Protein AF-A0A937CI42-F1 (afdb_monomer_lite)

Secondary structure (DSSP, 8-state):
--HHHHHHHHHHTTTTPPB-TT-EETTTEE-HHHHHHHHHHHTT---

Structure (mmCIF, N/CA/C/O backbone):
data_AF-A0A937CI42-F1
#
_entry.id   AF-A0A937CI42-F1
#
loop_
_atom_site.group_PDB
_atom_site.id
_atom_site.type_symbol
_atom_site.label_atom_id
_atom_site.label_alt_id
_atom_site.label_comp_id
_atom_site.label_asym_id
_atom_site.label_entity_id
_atom_site.label_seq_id
_atom_site.pdbx_PDB_ins_code
_atom_site.Cartn_x
_atom_site.Cartn_y
_atom_site.Cartn_z
_atom_site.occupancy
_atom_site.B_iso_or_equiv
_atom_site.auth_seq_id
_atom_site.auth_comp_id
_atom_site.auth_asym_id
_atom_site.auth_atom_id
_atom_site.pdbx_PDB_model_num
ATOM 1 N N . MET A 1 1 ? -12.965 5.242 15.983 1.00 54.12 1 MET A N 1
ATOM 2 C CA . MET A 1 1 ? -11.678 5.009 15.291 1.00 54.12 1 MET A CA 1
ATOM 3 C C . MET A 1 1 ? -11.171 6.350 14.783 1.00 54.12 1 MET A C 1
ATOM 5 O O . MET A 1 1 ? -11.885 6.989 14.016 1.00 54.12 1 MET A O 1
ATOM 9 N N . THR A 1 2 ? -10.024 6.826 15.261 1.00 66.94 2 THR A N 1
ATOM 10 C CA . THR A 1 2 ? -9.481 8.138 14.860 1.00 66.94 2 THR A CA 1
ATOM 11 C C . THR A 1 2 ? -8.959 8.098 13.417 1.00 66.94 2 THR A C 1
ATOM 13 O O . THR A 1 2 ? -8.636 7.024 12.906 1.00 66.94 2 THR A O 1
ATOM 16 N N . SER A 1 3 ? -8.878 9.255 12.745 1.00 78.44 3 SER A N 1
ATOM 17 C CA . SER A 1 3 ? -8.388 9.364 11.355 1.00 78.44 3 SER A CA 1
ATOM 18 C C . SER A 1 3 ? -7.020 8.684 11.161 1.00 78.44 3 SER A C 1
ATOM 20 O O . SER A 1 3 ? -6.838 7.876 10.251 1.00 78.44 3 SER A O 1
ATOM 22 N N . ASN A 1 4 ? -6.099 8.879 12.111 1.00 89.94 4 ASN A N 1
ATOM 23 C CA . ASN A 1 4 ? -4.752 8.298 12.072 1.00 89.94 4 ASN A CA 1
ATOM 24 C C . ASN A 1 4 ? -4.759 6.761 12.060 1.00 89.94 4 ASN A C 1
ATOM 26 O O . ASN A 1 4 ? -3.969 6.145 11.347 1.00 89.94 4 ASN A O 1
ATOM 30 N N . GLN A 1 5 ? -5.667 6.122 12.806 1.00 95.94 5 GLN A N 1
ATOM 31 C CA . GLN A 1 5 ? -5.781 4.660 12.797 1.00 95.94 5 GLN A CA 1
ATOM 32 C C . GLN A 1 5 ? -6.267 4.129 11.445 1.00 95.94 5 GLN A C 1
ATOM 34 O O . GLN A 1 5 ? -5.814 3.065 11.027 1.00 95.94 5 GLN A O 1
ATOM 39 N N . LYS A 1 6 ? -7.145 4.862 10.744 1.00 95.56 6 LYS A N 1
ATOM 40 C CA . LYS A 1 6 ? -7.599 4.480 9.397 1.00 95.56 6 LYS A CA 1
ATOM 41 C C . LYS A 1 6 ? -6.444 4.518 8.398 1.00 95.56 6 LYS A C 1
ATOM 43 O O . LYS A 1 6 ? -6.258 3.549 7.671 1.00 95.56 6 LYS A O 1
ATOM 48 N N . ILE A 1 7 ? -5.624 5.571 8.436 1.00 96.44 7 ILE A N 1
ATOM 49 C CA . ILE A 1 7 ? -4.430 5.706 7.585 1.00 96.44 7 ILE A CA 1
ATOM 50 C C . ILE A 1 7 ? -3.448 4.560 7.842 1.00 96.44 7 ILE A C 1
ATOM 52 O O . ILE A 1 7 ? -3.034 3.880 6.906 1.00 96.44 7 ILE A O 1
ATOM 56 N N . ILE A 1 8 ? -3.113 4.297 9.110 1.00 97.50 8 ILE A N 1
ATOM 57 C CA . ILE A 1 8 ? -2.182 3.219 9.475 1.00 97.50 8 ILE A CA 1
ATOM 58 C C . ILE A 1 8 ? -2.727 1.855 9.040 1.00 97.50 8 ILE A C 1
ATOM 60 O O . ILE A 1 8 ? -1.988 1.050 8.475 1.00 97.50 8 ILE A O 1
ATOM 64 N N . SER A 1 9 ? -4.012 1.585 9.292 1.00 97.88 9 SER A N 1
ATOM 65 C CA . SER A 1 9 ? -4.650 0.333 8.881 1.00 97.88 9 SER A CA 1
ATOM 66 C C . SER A 1 9 ? -4.606 0.164 7.367 1.00 97.88 9 SER A C 1
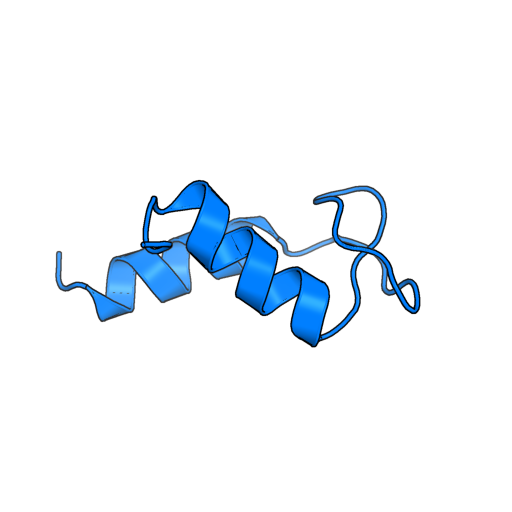ATOM 68 O O . SER A 1 9 ? -4.236 -0.906 6.891 1.00 97.88 9 SER A O 1
ATOM 70 N N . GLN A 1 10 ? -4.917 1.220 6.611 1.00 97.81 10 GLN A N 1
ATOM 71 C CA . GLN A 1 10 ? -4.877 1.174 5.157 1.00 97.81 10 GLN A CA 1
ATOM 72 C C . GLN A 1 10 ? -3.458 0.942 4.644 1.00 97.81 10 GLN A C 1
ATOM 74 O O . GLN A 1 10 ? -3.246 0.024 3.859 1.00 97.81 10 GLN A O 1
ATOM 79 N N . ALA A 1 11 ? -2.468 1.688 5.135 1.00 98.06 11 ALA A N 1
ATOM 80 C CA . ALA A 1 11 ? -1.070 1.509 4.748 1.00 98.06 11 ALA A CA 1
ATOM 81 C C . ALA A 1 11 ? -0.569 0.080 5.015 1.00 98.06 11 ALA A C 1
ATOM 83 O O . ALA A 1 11 ? 0.143 -0.491 4.194 1.00 98.06 11 ALA A O 1
ATOM 84 N N . ARG A 1 12 ? -0.993 -0.558 6.114 1.00 98.31 12 ARG A N 1
ATOM 85 C CA . ARG A 1 12 ? -0.629 -1.957 6.406 1.00 98.31 12 ARG A CA 1
ATOM 86 C C . ARG A 1 12 ? -1.165 -2.953 5.380 1.00 98.31 12 ARG A C 1
ATOM 88 O O . ARG A 1 12 ? -0.525 -3.976 5.166 1.00 98.31 12 ARG A O 1
ATOM 95 N N . THR A 1 13 ? -2.272 -2.657 4.702 1.00 98.50 13 THR A N 1
ATOM 96 C CA . THR A 1 13 ? -2.774 -3.517 3.614 1.00 98.50 13 THR A CA 1
ATOM 97 C C . THR A 1 13 ? -1.880 -3.509 2.368 1.00 98.50 13 THR A C 1
ATOM 99 O O . THR A 1 13 ? -2.075 -4.334 1.481 1.00 98.50 13 THR A O 1
ATOM 102 N N . TRP A 1 14 ? -0.905 -2.596 2.284 1.00 98.38 14 TRP A N 1
ATOM 103 C CA . TRP A 1 14 ? 0.083 -2.540 1.202 1.00 98.38 14 TRP A CA 1
ATOM 104 C C . TRP A 1 14 ? 1.341 -3.371 1.477 1.00 98.38 14 TRP A C 1
ATOM 106 O O . TRP A 1 14 ? 2.182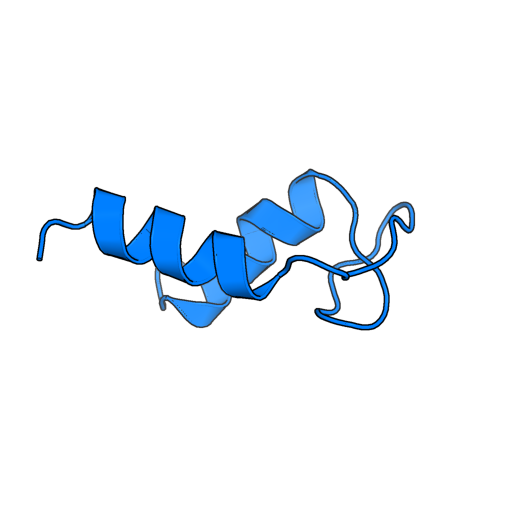 -3.501 0.584 1.00 98.38 14 TRP A O 1
ATOM 116 N N . LEU A 1 15 ? 1.484 -3.946 2.678 1.00 98.44 15 LEU A N 1
ATOM 117 C CA . LEU A 1 15 ? 2.587 -4.855 2.993 1.00 98.44 15 LEU A CA 1
ATOM 118 C C . LEU A 1 15 ? 2.663 -5.989 1.960 1.00 98.44 15 LEU A C 1
ATOM 120 O O . LEU A 1 15 ? 1.648 -6.557 1.567 1.00 98.44 15 LEU A O 1
ATOM 124 N N . GLY A 1 16 ? 3.880 -6.301 1.513 1.00 98.06 16 GLY A N 1
ATOM 125 C CA . GLY A 1 16 ? 4.122 -7.273 0.444 1.00 98.06 16 GLY A CA 1
ATOM 126 C C . GLY A 1 16 ? 4.046 -6.696 -0.973 1.00 98.06 16 GLY A C 1
ATOM 127 O O . GLY A 1 16 ? 4.362 -7.407 -1.922 1.00 98.06 16 GLY A O 1
ATOM 128 N N . THR A 1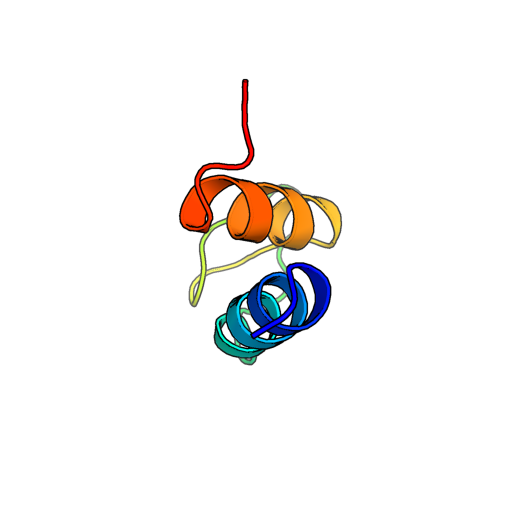 17 ? 3.695 -5.417 -1.146 1.00 98.62 17 THR A N 1
ATOM 129 C CA . THR A 1 17 ? 3.850 -4.748 -2.447 1.00 98.62 17 THR A CA 1
ATOM 130 C C . THR A 1 17 ? 5.345 -4.573 -2.744 1.00 98.62 17 THR A C 1
ATOM 132 O O . THR A 1 17 ? 6.040 -3.947 -1.940 1.00 98.62 17 THR A O 1
ATOM 135 N N . PRO A 1 18 ? 5.871 -5.120 -3.856 1.00 98.50 18 PRO A N 1
ATOM 136 C CA . PRO A 1 18 ? 7.285 -4.984 -4.190 1.00 98.50 18 PRO A CA 1
ATOM 137 C C . PRO A 1 18 ? 7.637 -3.526 -4.501 1.00 98.50 18 PRO A C 1
ATOM 139 O O . PRO A 1 18 ? 6.799 -2.757 -4.975 1.00 98.50 18 PRO A O 1
ATOM 142 N N . PHE A 1 19 ? 8.887 -3.137 -4.247 1.00 98.38 19 PHE A N 1
ATOM 143 C CA . PHE A 1 19 ? 9.350 -1.799 -4.592 1.00 98.38 19 PHE A CA 1
ATOM 144 C C . PHE A 1 19 ? 9.624 -1.701 -6.094 1.00 98.38 19 PHE A C 1
ATOM 146 O O . PHE A 1 19 ? 10.499 -2.403 -6.593 1.00 98.38 19 PHE A O 1
ATOM 153 N N . HIS A 1 20 ? 8.941 -0.796 -6.794 1.00 98.62 20 HIS A N 1
ATOM 154 C CA . HIS A 1 20 ? 9.239 -0.442 -8.185 1.00 98.62 20 HIS A CA 1
ATOM 155 C C . HIS A 1 20 ? 9.244 1.080 -8.326 1.00 98.62 20 HIS A C 1
ATOM 157 O O . HIS A 1 20 ? 8.264 1.740 -7.976 1.00 98.62 20 HIS A O 1
ATOM 163 N N . HIS A 1 21 ? 10.337 1.635 -8.854 1.00 98.19 21 HIS A N 1
ATOM 164 C CA . HIS A 1 21 ? 10.448 3.071 -9.101 1.00 98.19 21 HIS A CA 1
ATOM 165 C C . HIS A 1 21 ? 9.339 3.537 -10.056 1.00 98.19 21 HIS A C 1
ATOM 167 O O . HIS A 1 21 ? 9.109 2.894 -11.079 1.00 98.19 21 HIS A O 1
ATOM 173 N N . GLN A 1 22 ? 8.660 4.640 -9.722 1.00 97.50 22 GLN A N 1
ATOM 174 C CA . GLN A 1 22 ? 7.555 5.221 -10.499 1.00 97.50 22 GLN A CA 1
ATOM 175 C C . GLN A 1 22 ? 6.309 4.327 -10.615 1.00 97.50 22 GLN A C 1
ATOM 177 O O . GLN A 1 22 ? 5.509 4.478 -11.539 1.00 97.50 22 GLN A O 1
ATOM 182 N N . ALA A 1 23 ? 6.102 3.410 -9.667 1.00 98.00 23 ALA A N 1
ATOM 183 C CA . ALA A 1 23 ? 4.911 2.568 -9.611 1.00 98.00 23 ALA A CA 1
ATOM 184 C C . ALA A 1 23 ? 3.990 2.939 -8.435 1.00 98.00 23 ALA A C 1
ATOM 186 O O . ALA A 1 23 ? 4.423 3.493 -7.424 1.00 98.00 23 ALA A O 1
ATOM 187 N N . ARG A 1 24 ? 2.700 2.595 -8.551 1.00 97.25 24 ARG A N 1
ATOM 188 C CA . ARG A 1 24 ? 1.669 2.844 -7.520 1.00 97.25 24 ARG A CA 1
ATOM 189 C C . ARG A 1 24 ? 0.568 1.777 -7.474 1.00 97.25 24 ARG A C 1
ATOM 191 O O . ARG A 1 24 ? -0.584 2.076 -7.179 1.00 97.25 24 ARG A O 1
ATOM 198 N N . LEU A 1 25 ? 0.898 0.538 -7.831 1.00 97.94 25 LEU A N 1
ATOM 199 C CA . LEU A 1 25 ? -0.052 -0.570 -7.895 1.00 97.94 25 LEU A CA 1
ATOM 200 C C . LEU A 1 25 ? 0.170 -1.532 -6.728 1.00 97.94 25 LEU A C 1
ATOM 202 O O . LEU A 1 25 ? 1.144 -2.287 -6.691 1.00 97.94 25 LEU A O 1
ATOM 206 N N . LYS A 1 26 ? -0.778 -1.538 -5.793 1.00 98.31 26 LYS A N 1
ATOM 207 C CA . LYS A 1 26 ? -0.804 -2.454 -4.651 1.00 98.31 26 LYS A CA 1
ATOM 208 C C . LYS A 1 26 ? -0.676 -3.914 -5.091 1.00 98.31 26 LYS A C 1
ATOM 210 O O . LYS A 1 26 ? -1.313 -4.341 -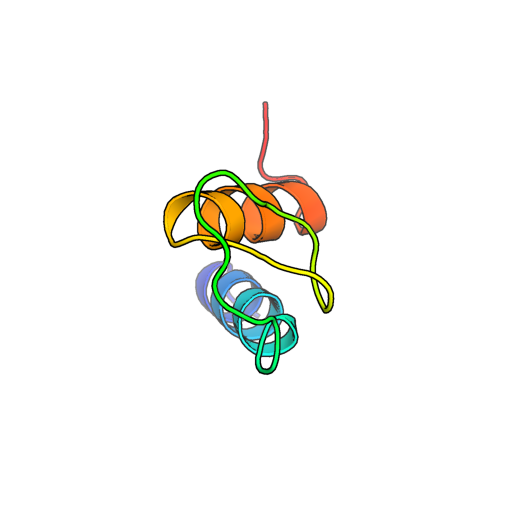6.053 1.00 98.31 26 LYS A O 1
ATOM 215 N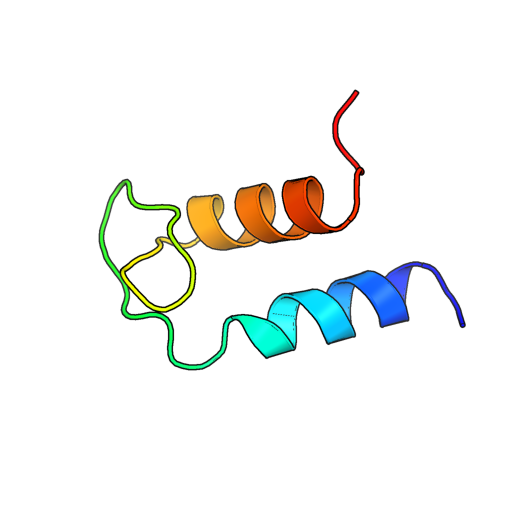 N . GLY A 1 27 ? 0.192 -4.664 -4.415 1.00 98.31 27 GLY A N 1
ATOM 216 C CA . GLY A 1 27 ? 0.501 -6.063 -4.727 1.00 98.31 27 GLY A CA 1
ATOM 217 C C . GLY A 1 27 ? 1.289 -6.301 -6.024 1.00 98.31 27 GLY A C 1
ATOM 218 O O . GLY A 1 27 ? 1.666 -7.437 -6.286 1.00 98.31 27 GLY A O 1
ATOM 219 N N . LYS A 1 28 ? 1.562 -5.266 -6.834 1.00 98.06 28 LYS A N 1
ATOM 220 C CA . LYS A 1 28 ? 2.301 -5.388 -8.108 1.00 98.06 28 LYS A CA 1
ATOM 221 C C . LYS A 1 28 ? 3.592 -4.575 -8.154 1.00 98.06 28 LYS A C 1
ATOM 223 O O . LYS A 1 28 ? 4.523 -4.960 -8.852 1.00 98.06 28 LYS A O 1
ATOM 228 N N . GLY A 1 29 ? 3.638 -3.443 -7.458 1.00 98.50 29 GLY A N 1
ATOM 229 C CA . GLY A 1 29 ? 4.778 -2.534 -7.470 1.00 98.50 29 GLY A CA 1
ATOM 230 C C . GLY A 1 29 ? 4.414 -1.136 -6.986 1.00 98.50 29 GLY A C 1
ATOM 231 O O . GLY A 1 29 ? 3.504 -0.523 -7.547 1.00 98.50 29 GLY A O 1
ATOM 232 N N . CYS A 1 30 ? 5.138 -0.594 -6.008 1.00 98.56 30 CYS A N 1
ATOM 233 C CA . CYS A 1 30 ? 5.056 0.825 -5.659 1.00 98.56 30 CYS A CA 1
ATOM 234 C C . CYS A 1 30 ? 6.391 1.401 -5.186 1.00 98.56 30 CYS A C 1
ATOM 236 O O . CYS A 1 30 ? 7.216 0.674 -4.643 1.00 98.56 30 CYS A O 1
ATOM 238 N N . ASP A 1 31 ? 6.590 2.707 -5.340 1.00 98.50 31 ASP A N 1
ATOM 239 C CA . ASP A 1 31 ? 7.642 3.430 -4.620 1.00 98.50 31 ASP A CA 1
ATOM 240 C C . ASP A 1 31 ? 7.086 4.134 -3.368 1.00 98.50 31 ASP A C 1
ATOM 242 O O . ASP A 1 31 ? 5.923 3.957 -2.990 1.00 98.50 31 ASP A O 1
ATOM 246 N N . CYS A 1 32 ? 7.930 4.923 -2.696 1.00 98.06 32 CYS A N 1
ATOM 247 C CA . CYS A 1 32 ? 7.557 5.636 -1.475 1.00 98.06 32 CYS A CA 1
ATOM 248 C C . CYS A 1 32 ? 6.372 6.589 -1.691 1.00 98.06 32 CYS A C 1
ATOM 250 O O . CYS A 1 32 ? 5.470 6.650 -0.855 1.00 98.06 32 CYS A O 1
ATOM 252 N N . LEU A 1 33 ? 6.360 7.325 -2.807 1.00 98.00 33 LEU A N 1
ATOM 253 C CA . LEU A 1 33 ? 5.281 8.261 -3.111 1.00 98.00 33 LEU A CA 1
ATOM 254 C C . LEU A 1 33 ? 4.032 7.507 -3.570 1.00 98.00 33 LEU A C 1
ATOM 256 O O . LEU A 1 33 ? 2.926 7.842 -3.154 1.00 98.00 33 LEU A O 1
ATOM 260 N N . GLY A 1 34 ? 4.208 6.457 -4.373 1.00 98.06 34 GLY A N 1
ATOM 261 C CA . GLY A 1 34 ? 3.145 5.569 -4.821 1.00 98.06 34 GLY A CA 1
ATOM 262 C C . GLY A 1 34 ? 2.360 4.961 -3.662 1.00 98.06 34 GLY A C 1
ATOM 263 O O . GLY A 1 34 ? 1.134 4.913 -3.736 1.00 98.06 34 GLY A O 1
ATOM 264 N N . LEU A 1 35 ? 3.034 4.579 -2.570 1.00 98.38 35 LEU A N 1
ATOM 265 C CA . LEU A 1 35 ? 2.383 4.126 -1.338 1.00 98.38 35 LEU A CA 1
ATOM 266 C C . LEU A 1 35 ? 1.501 5.221 -0.719 1.00 98.38 35 LEU A C 1
ATOM 268 O O . LEU A 1 35 ? 0.335 4.973 -0.424 1.00 98.38 35 LEU A O 1
ATOM 272 N N . ILE A 1 36 ? 2.034 6.432 -0.530 1.00 97.38 36 ILE A N 1
ATOM 273 C CA . ILE A 1 36 ? 1.299 7.543 0.103 1.00 97.38 36 ILE A CA 1
ATOM 274 C C . ILE A 1 36 ? 0.079 7.925 -0.740 1.00 97.38 36 ILE A C 1
ATOM 276 O O . ILE A 1 36 ? -1.036 8.015 -0.224 1.00 97.38 36 ILE A O 1
ATOM 280 N N . VAL A 1 37 ? 0.283 8.105 -2.047 1.00 97.38 37 VAL A N 1
ATOM 281 C CA . VAL A 1 37 ? -0.778 8.463 -2.994 1.00 97.38 37 VAL A CA 1
ATOM 282 C C . VAL A 1 37 ? -1.835 7.368 -3.060 1.00 97.38 37 VAL A C 1
ATOM 284 O O . VAL A 1 37 ? -3.022 7.682 -3.071 1.00 97.38 37 VAL A O 1
ATOM 287 N N . GLY A 1 38 ? -1.423 6.100 -3.090 1.00 97.44 38 GLY A N 1
ATOM 288 C CA . GLY A 1 38 ? -2.336 4.964 -3.116 1.00 97.44 38 GLY A CA 1
ATOM 289 C C . GLY A 1 38 ? -3.181 4.853 -1.847 1.00 97.44 38 GLY A C 1
ATOM 290 O O . GLY A 1 38 ? -4.388 4.656 -1.937 1.00 97.44 38 GLY A O 1
ATOM 291 N N . VAL A 1 39 ? -2.584 5.056 -0.669 1.00 97.69 39 VAL A N 1
ATOM 292 C CA . VAL A 1 39 ? -3.318 5.070 0.608 1.00 97.69 39 VAL A CA 1
ATOM 293 C C . VAL A 1 39 ? -4.322 6.223 0.667 1.00 97.69 39 VAL A C 1
ATOM 295 O O . VAL A 1 39 ? -5.452 6.016 1.104 1.00 97.69 39 VAL A O 1
ATOM 298 N N . ALA A 1 40 ? -3.937 7.421 0.219 1.00 96.56 40 ALA A N 1
ATOM 299 C CA . ALA A 1 40 ? -4.845 8.565 0.168 1.00 96.56 40 ALA A CA 1
ATOM 300 C C . ALA A 1 40 ? -6.016 8.331 -0.803 1.00 96.56 40 ALA A C 1
ATOM 302 O O . ALA A 1 40 ? -7.151 8.670 -0.479 1.00 96.56 40 ALA A O 1
ATOM 303 N N . ASP A 1 41 ? -5.750 7.710 -1.958 1.00 97.12 41 ASP A N 1
ATOM 304 C CA . ASP A 1 41 ? -6.764 7.342 -2.955 1.00 97.12 41 ASP A CA 1
ATOM 305 C C . ASP A 1 41 ? -7.794 6.358 -2.396 1.00 97.12 41 ASP A C 1
ATOM 307 O O . ASP A 1 41 ? -8.992 6.616 -2.430 1.00 97.12 41 ASP A O 1
ATOM 311 N N . GLU A 1 42 ? -7.322 5.249 -1.817 1.00 97.00 42 GLU A N 1
ATOM 312 C CA . GLU A 1 42 ? -8.182 4.195 -1.265 1.00 97.00 42 GLU A CA 1
ATOM 313 C C . GLU A 1 42 ? -9.033 4.688 -0.080 1.00 97.00 42 GLU A C 1
ATOM 315 O O . GLU A 1 42 ? -10.078 4.107 0.210 1.00 97.00 42 GLU A O 1
ATOM 320 N N . LEU A 1 43 ? -8.602 5.754 0.604 1.00 96.00 43 LEU A N 1
ATOM 321 C CA . LEU A 1 43 ? -9.346 6.390 1.695 1.00 96.00 43 LEU A CA 1
ATOM 322 C C . LEU A 1 43 ? -10.225 7.566 1.249 1.00 96.00 43 LEU A C 1
ATOM 324 O O . LEU A 1 43 ? -10.908 8.139 2.099 1.00 96.00 43 LEU A O 1
ATOM 328 N N . GLY A 1 44 ? -10.214 7.936 -0.035 1.00 95.50 44 GLY A N 1
ATOM 329 C CA . GLY A 1 44 ? -10.965 9.087 -0.539 1.00 95.50 44 GLY A CA 1
ATOM 330 C C . GLY A 1 44 ? -10.504 10.416 0.067 1.00 95.50 44 GLY A C 1
ATOM 331 O O . GLY A 1 44 ? -11.326 11.276 0.356 1.00 95.50 44 GLY A O 1
ATOM 332 N N . LEU A 1 45 ? -9.198 10.565 0.314 1.00 92.75 45 LEU A N 1
ATOM 333 C CA . LEU A 1 45 ? -8.583 11.768 0.895 1.00 92.75 45 LEU A CA 1
ATOM 334 C C . LEU A 1 45 ? -8.044 12.741 -0.167 1.00 92.75 45 LEU A C 1
ATOM 336 O O . LEU A 1 45 ? -7.291 13.652 0.168 1.00 92.75 45 LEU A 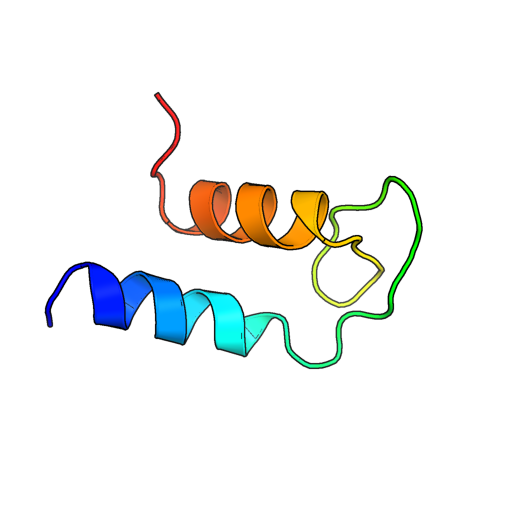O 1
ATOM 340 N N . LYS A 1 46 ? -8.360 12.507 -1.443 1.00 86.31 46 LYS A N 1
ATOM 341 C CA . LYS A 1 46 ? -8.026 13.412 -2.545 1.00 86.31 46 LYS A CA 1
ATOM 342 C C . LYS A 1 46 ? -9.180 14.395 -2.745 1.00 86.31 46 LYS A C 1
ATOM 344 O O . LYS A 1 46 ? -10.331 13.960 -2.708 1.00 86.31 46 LYS A O 1
ATOM 349 N N . ASP A 1 47 ? -8.844 15.668 -2.938 1.00 77.00 47 ASP A N 1
ATOM 350 C CA . ASP A 1 47 ? -9.786 16.724 -3.335 1.00 77.00 47 ASP A CA 1
ATOM 351 C C . ASP A 1 47 ? -10.320 16.516 -4.763 1.00 77.00 47 ASP A C 1
ATOM 353 O O . ASP A 1 47 ? -9.553 16.003 -5.619 1.00 77.00 47 ASP A O 1
#

Foldseek 3Di:
DDPVVLLVVLLVQQPCADDDPPDQDRNDYDHPVSSVVNSCVVVVVDD

pLDDT: mean 94.77, std 8.61, range [54.12, 98.62]

Radius of gyration: 10.54 Å; chains: 1; bounding box: 22×24×26 Å

Sequence (47 aa):
MTSNQKIISQARTWLGTPFHHQARLKGKGCDCLGLIVGVADELGLKD